Protein AF-A0A7X1FU63-F1 (afdb_monomer_lite)

Radius of gyration: 20.56 Å; chains: 1; bounding box: 35×72×42 Å

InterPro domains:
  IPR059063 Sliding clamp-binding bacterial toxin SocB [PF26318] (2-141)

Organism: NCBI:txid1778672

Structure (mmCIF, N/CA/C/O backbone):
data_AF-A0A7X1FU63-F1
#
_entry.id   AF-A0A7X1FU63-F1
#
loop_
_atom_site.group_PDB
_atom_site.id
_atom_site.type_symbol
_atom_site.label_atom_id
_atom_site.label_alt_id
_atom_site.label_comp_id
_atom_site.label_asym_id
_atom_site.label_entity_id
_atom_site.label_seq_id
_atom_site.pdbx_PDB_ins_code
_atom_site.Cartn_x
_atom_site.Cartn_y
_atom_site.Cartn_z
_atom_site.occupancy
_atom_site.B_iso_or_equiv
_atom_site.auth_seq_id
_atom_site.auth_comp_id
_atom_site.auth_asym_id
_atom_site.auth_atom_id
_atom_site.pdbx_PDB_model_num
ATOM 1 N N . MET A 1 1 ? -0.453 -0.618 19.496 1.00 55.72 1 MET A N 1
ATOM 2 C CA . MET A 1 1 ? -1.092 -1.428 18.431 1.00 55.72 1 MET A CA 1
ATOM 3 C C . MET A 1 1 ? -2.611 -1.299 18.539 1.00 55.72 1 MET A C 1
ATOM 5 O O . MET A 1 1 ? -3.119 -1.267 19.652 1.00 55.72 1 MET A O 1
ATOM 9 N N . ASN A 1 2 ? -3.337 -1.157 17.425 1.00 82.44 2 ASN A N 1
ATOM 10 C CA . ASN A 1 2 ? -4.796 -0.964 17.419 1.00 82.44 2 ASN A CA 1
ATOM 11 C C . ASN A 1 2 ? -5.508 -2.332 17.463 1.00 82.44 2 ASN A C 1
ATOM 13 O O . ASN A 1 2 ? -5.722 -2.949 16.424 1.00 82.44 2 ASN A O 1
ATOM 17 N N . LEU A 1 3 ? -5.826 -2.823 18.667 1.00 87.00 3 LEU A N 1
ATOM 18 C CA . LEU A 1 3 ? -6.355 -4.177 18.887 1.00 87.00 3 LEU A CA 1
ATOM 19 C C . LEU A 1 3 ? -7.640 -4.493 18.086 1.00 87.00 3 LEU A C 1
ATOM 21 O O . LEU A 1 3 ? -7.690 -5.568 17.492 1.00 87.00 3 LEU A O 1
ATOM 25 N N . PRO A 1 4 ? -8.641 -3.595 17.987 1.00 87.69 4 PRO A N 1
ATOM 26 C CA . PRO A 1 4 ? -9.805 -3.826 17.127 1.00 87.69 4 PRO A CA 1
ATOM 27 C C . PRO A 1 4 ? -9.457 -4.053 15.651 1.00 87.69 4 PRO A C 1
ATOM 29 O O . PRO A 1 4 ? -10.024 -4.935 15.020 1.00 87.69 4 PRO A O 1
ATOM 32 N N . VAL A 1 5 ? -8.504 -3.287 15.107 1.00 89.94 5 VAL A N 1
ATOM 33 C CA . VAL A 1 5 ? -8.032 -3.452 13.720 1.00 89.94 5 VAL A CA 1
ATOM 34 C C . VAL A 1 5 ? -7.359 -4.808 13.530 1.00 89.94 5 VAL A C 1
ATOM 36 O O . VAL A 1 5 ? -7.647 -5.495 12.558 1.00 89.94 5 VAL A O 1
ATOM 39 N N . ALA A 1 6 ? -6.504 -5.209 14.474 1.00 90.75 6 ALA A N 1
ATOM 40 C CA . ALA A 1 6 ? -5.818 -6.496 14.411 1.00 90.75 6 ALA A CA 1
ATOM 41 C C . ALA A 1 6 ? -6.796 -7.682 14.474 1.00 90.75 6 ALA A C 1
ATOM 43 O O . ALA A 1 6 ? -6.662 -8.612 13.687 1.00 90.75 6 ALA A O 1
ATOM 44 N N . ARG A 1 7 ? -7.803 -7.629 15.362 1.00 92.31 7 ARG A N 1
ATOM 45 C CA . ARG A 1 7 ? -8.845 -8.668 15.449 1.00 92.31 7 ARG A CA 1
ATOM 46 C C . ARG A 1 7 ? -9.643 -8.778 14.157 1.00 92.31 7 ARG A C 1
ATOM 48 O O . ARG A 1 7 ? -9.760 -9.866 13.623 1.00 92.31 7 ARG A O 1
ATOM 55 N N . GLN A 1 8 ? -10.101 -7.651 13.616 1.00 93.12 8 GLN A N 1
ATOM 56 C CA . GLN A 1 8 ? -10.845 -7.655 12.356 1.00 93.12 8 GLN A CA 1
ATOM 57 C C . GLN A 1 8 ? -10.020 -8.201 11.193 1.00 93.12 8 GLN A C 1
ATOM 59 O O . GLN A 1 8 ? -10.543 -8.952 10.380 1.00 93.12 8 GLN A O 1
ATOM 64 N N . LEU A 1 9 ? -8.729 -7.863 11.125 1.00 93.44 9 LEU A N 1
ATOM 65 C CA . LEU A 1 9 ? -7.838 -8.413 10.105 1.00 93.44 9 LEU A CA 1
ATOM 66 C C . LEU A 1 9 ? -7.672 -9.928 10.255 1.00 93.44 9 LEU A C 1
ATOM 68 O O . LEU A 1 9 ? -7.754 -10.640 9.260 1.00 93.44 9 LEU A O 1
ATOM 72 N N . TYR A 1 10 ? -7.499 -10.420 11.484 1.00 94.00 10 TYR A N 1
ATOM 73 C CA . TYR A 1 10 ? -7.444 -11.854 11.763 1.00 94.00 10 TYR A CA 1
ATOM 74 C C . TYR A 1 10 ? -8.739 -12.567 11.351 1.00 94.00 10 TYR A C 1
ATOM 76 O O . TYR A 1 10 ? -8.685 -13.541 10.602 1.00 94.00 10 TYR A O 1
ATOM 84 N N . ASP A 1 11 ? -9.892 -12.052 11.785 1.00 95.06 11 ASP A N 1
ATOM 85 C CA . ASP A 1 11 ? -11.207 -12.625 11.484 1.00 95.06 11 ASP A CA 1
ATOM 86 C C . ASP A 1 11 ? -11.458 -12.657 9.968 1.00 95.06 11 ASP A C 1
ATOM 88 O O . ASP A 1 11 ? -11.907 -13.669 9.428 1.00 95.06 11 ASP A O 1
ATOM 92 N N . TYR A 1 12 ? -11.097 -11.580 9.261 1.00 95.00 12 TYR A N 1
ATOM 93 C CA . TYR A 1 12 ? -11.191 -11.508 7.805 1.00 95.00 12 TYR A CA 1
ATOM 94 C C . TYR A 1 12 ? -10.315 -12.558 7.119 1.00 95.00 12 TYR A C 1
ATOM 96 O O . TYR A 1 12 ? -10.813 -13.272 6.245 1.00 95.00 12 TYR A O 1
ATOM 104 N N . CYS A 1 13 ? -9.048 -12.689 7.526 1.00 95.75 13 CYS A N 1
ATOM 105 C CA . CYS A 1 13 ? -8.151 -13.695 6.963 1.00 95.75 13 CYS A CA 1
ATOM 106 C C . CYS A 1 13 ? -8.674 -15.115 7.213 1.00 95.75 13 CYS A C 1
ATOM 108 O O . CYS A 1 13 ? -8.707 -15.923 6.286 1.00 95.75 13 CYS A O 1
ATOM 110 N N . ALA A 1 14 ? -9.157 -15.408 8.424 1.00 96.44 14 ALA A N 1
ATOM 111 C CA . ALA A 1 14 ? -9.733 -16.707 8.762 1.00 96.44 14 ALA A CA 1
ATOM 112 C C . ALA A 1 14 ? -10.981 -17.024 7.917 1.00 96.44 14 ALA A C 1
ATOM 114 O O . ALA A 1 14 ? -11.097 -18.117 7.362 1.00 96.44 14 ALA A O 1
ATOM 115 N N . GLN A 1 15 ? -11.890 -16.056 7.763 1.00 96.56 15 GLN A N 1
ATOM 116 C CA . GLN A 1 15 ? -13.123 -16.219 6.991 1.00 96.56 15 GLN A CA 1
ATOM 117 C C . GLN A 1 15 ? -12.861 -16.429 5.491 1.00 96.56 15 GLN A C 1
ATOM 119 O O . GLN A 1 15 ? -13.536 -17.241 4.858 1.00 96.56 15 GLN A O 1
ATOM 124 N N . HIS A 1 16 ? -11.882 -15.719 4.926 1.00 96.31 16 HIS A N 1
ATOM 125 C CA . HIS A 1 16 ? -11.570 -15.754 3.492 1.00 96.31 16 HIS A CA 1
ATOM 126 C C . HIS A 1 16 ? -10.434 -16.726 3.143 1.00 96.31 16 HIS A C 1
ATOM 128 O O . HIS A 1 16 ? -10.006 -16.773 1.992 1.00 96.31 16 HIS A O 1
ATOM 134 N N . LYS A 1 17 ? -9.977 -17.528 4.118 1.00 97.25 17 LYS A N 1
ATOM 135 C CA . LYS A 1 17 ? -8.882 -18.503 3.975 1.00 97.25 17 LYS A CA 1
ATOM 136 C C . LYS A 1 17 ? -7.596 -17.869 3.433 1.00 97.25 17 LYS A C 1
ATOM 138 O O . LYS A 1 17 ? -6.923 -18.446 2.584 1.00 97.25 17 LYS A O 1
ATOM 143 N N . VAL A 1 18 ? -7.284 -16.671 3.919 1.00 97.38 18 VAL A N 1
ATOM 144 C CA . VAL A 1 18 ? -6.077 -15.936 3.545 1.00 97.38 18 VAL A CA 1
ATOM 145 C C . VAL A 1 18 ? -4.922 -16.420 4.402 1.00 97.38 18 VAL A C 1
ATOM 147 O O . VAL A 1 18 ? -4.951 -16.277 5.626 1.00 97.38 18 VAL A O 1
ATOM 150 N N . ASN A 1 19 ? -3.887 -16.939 3.753 1.00 96.62 19 ASN A N 1
ATOM 151 C CA . ASN A 1 19 ? -2.618 -17.219 4.408 1.00 96.62 19 ASN A CA 1
ATOM 152 C C . ASN A 1 19 ? -1.697 -16.011 4.241 1.00 96.62 19 ASN A C 1
ATOM 154 O O . ASN A 1 19 ? -1.463 -15.558 3.123 1.00 96.62 19 ASN A O 1
ATOM 158 N N . ALA A 1 20 ? -1.178 -15.488 5.350 1.00 93.56 20 ALA A N 1
ATOM 159 C CA . ALA A 1 20 ? -0.180 -14.429 5.318 1.00 93.56 20 ALA A CA 1
ATOM 160 C C . ALA A 1 20 ? 1.221 -15.048 5.338 1.00 93.56 20 ALA A C 1
ATOM 162 O O . ALA A 1 20 ? 1.552 -15.795 6.260 1.00 93.56 20 ALA A O 1
ATOM 163 N N . LEU A 1 21 ? 2.032 -14.727 4.336 1.00 92.94 21 LEU A N 1
ATOM 164 C CA . LEU A 1 21 ? 3.457 -15.049 4.296 1.00 92.94 21 LEU A CA 1
ATOM 165 C C . LEU A 1 21 ? 4.255 -13.776 4.550 1.00 92.94 21 LEU A C 1
ATOM 167 O O . LEU A 1 21 ? 3.805 -12.692 4.190 1.00 92.94 21 LEU A O 1
ATOM 171 N N . GLU A 1 22 ? 5.422 -13.892 5.171 1.00 91.38 22 GLU A N 1
ATOM 172 C CA . GLU A 1 22 ? 6.326 -12.753 5.317 1.00 91.38 22 GLU A CA 1
ATOM 173 C C . GLU A 1 22 ? 6.850 -12.321 3.942 1.00 91.38 22 GLU A C 1
ATOM 175 O O . GLU A 1 22 ? 7.195 -13.157 3.108 1.00 91.38 22 GLU A O 1
ATOM 180 N N . LEU A 1 23 ? 6.881 -11.008 3.707 1.00 88.00 23 LEU A N 1
ATOM 181 C CA . LEU A 1 23 ? 7.493 -10.419 2.522 1.00 88.00 23 LEU A CA 1
ATOM 182 C C . LEU A 1 23 ? 8.726 -9.638 2.953 1.00 88.00 23 LEU A C 1
ATOM 184 O O . LEU A 1 23 ? 8.606 -8.557 3.540 1.00 88.00 23 LEU A O 1
ATOM 188 N N . GLU A 1 24 ? 9.902 -10.148 2.599 1.00 80.88 24 GLU A N 1
ATOM 189 C CA . GLU A 1 24 ? 11.126 -9.360 2.665 1.00 80.88 24 GLU A CA 1
ATOM 190 C C . GLU A 1 24 ? 11.055 -8.253 1.608 1.00 80.88 24 GLU A C 1
ATOM 192 O O . GLU A 1 24 ? 11.100 -8.499 0.403 1.00 80.88 24 GLU A O 1
ATOM 197 N N . GLY A 1 25 ? 10.889 -7.012 2.061 1.00 74.25 25 GLY A N 1
ATOM 198 C CA . GLY A 1 25 ? 10.768 -5.852 1.188 1.00 74.25 25 GLY A CA 1
ATOM 199 C C . GLY A 1 25 ? 11.543 -4.666 1.738 1.00 74.25 25 GLY A C 1
ATOM 200 O O . GLY A 1 25 ? 11.445 -4.339 2.920 1.00 74.25 25 GLY A O 1
ATOM 201 N N . TRP A 1 26 ? 12.285 -3.993 0.863 1.00 78.81 26 TRP A N 1
ATOM 202 C CA . TRP A 1 26 ? 13.028 -2.784 1.203 1.00 78.81 26 TRP A CA 1
ATOM 203 C C . TRP A 1 26 ? 12.247 -1.539 0.773 1.00 78.81 26 TRP A C 1
ATOM 205 O O . TRP A 1 26 ? 11.666 -1.537 -0.312 1.00 78.81 26 TRP A O 1
ATOM 215 N N . PRO A 1 27 ? 12.235 -0.461 1.577 1.00 85.62 27 PRO A N 1
ATOM 216 C CA . PRO A 1 27 ? 11.630 0.804 1.177 1.00 85.62 27 PRO A CA 1
ATOM 217 C C . PRO A 1 27 ? 12.169 1.298 -0.172 1.00 85.62 27 PRO A C 1
ATOM 219 O O . PRO A 1 27 ? 13.386 1.320 -0.385 1.00 85.62 27 PRO A O 1
ATOM 222 N N . ILE A 1 28 ? 11.278 1.762 -1.051 1.00 88.44 28 ILE A N 1
ATOM 223 C CA . ILE A 1 28 ? 11.687 2.387 -2.310 1.00 88.44 28 ILE A CA 1
ATOM 224 C C . ILE A 1 28 ? 12.334 3.741 -2.009 1.00 88.44 28 ILE A C 1
ATOM 226 O O . ILE A 1 28 ? 11.876 4.499 -1.147 1.00 88.44 28 ILE A O 1
ATOM 230 N N . SER A 1 29 ? 13.445 4.020 -2.682 1.00 87.75 29 SER A N 1
ATOM 231 C CA . SER A 1 29 ? 14.194 5.269 -2.530 1.00 87.75 29 SER A CA 1
ATOM 232 C C . SER A 1 29 ? 13.925 6.168 -3.728 1.00 87.75 29 SER A C 1
ATOM 234 O O . SER A 1 29 ? 13.788 5.656 -4.829 1.00 87.75 29 SER A O 1
ATOM 236 N N . PHE A 1 30 ? 13.884 7.479 -3.503 1.00 87.69 30 PHE A N 1
ATOM 237 C CA . PHE A 1 30 ? 13.788 8.513 -4.537 1.00 87.69 30 PHE A CA 1
ATOM 238 C C . PHE A 1 30 ? 15.009 9.431 -4.448 1.00 87.69 30 PHE A C 1
ATOM 240 O O . PHE A 1 30 ? 15.687 9.441 -3.416 1.00 87.69 30 PHE A O 1
ATOM 247 N N . SER A 1 31 ? 15.297 10.215 -5.493 1.00 85.06 31 SER A N 1
ATOM 248 C CA . SER A 1 31 ? 16.438 11.148 -5.468 1.00 85.06 31 SER A CA 1
ATOM 249 C C . SER A 1 31 ? 16.297 12.237 -4.399 1.00 85.06 31 SER A C 1
ATOM 251 O O . SER A 1 31 ? 17.298 12.770 -3.919 1.00 85.06 31 SER A O 1
ATOM 253 N N . VAL A 1 32 ? 15.062 12.546 -3.991 1.00 78.25 32 VAL A N 1
ATOM 254 C CA . VAL A 1 32 ? 14.747 13.548 -2.972 1.00 78.25 32 VAL A CA 1
ATOM 255 C C . VAL A 1 32 ? 13.671 13.039 -2.019 1.00 78.25 32 VAL A C 1
ATOM 257 O O . VAL A 1 32 ? 12.676 12.447 -2.434 1.00 78.25 32 VAL A O 1
ATOM 260 N N . GLY A 1 33 ? 13.831 13.352 -0.733 1.00 75.50 33 GLY A N 1
ATOM 261 C CA . GLY A 1 33 ? 12.854 13.025 0.304 1.00 75.50 33 GLY A CA 1
ATOM 262 C C . GLY A 1 33 ? 13.107 11.686 1.011 1.00 75.50 33 GLY A C 1
ATOM 263 O O . GLY A 1 33 ? 14.182 11.098 0.888 1.00 75.50 33 GLY A O 1
ATOM 264 N N . PRO A 1 34 ? 12.145 11.231 1.833 1.00 78.62 34 PRO A N 1
ATOM 265 C CA . PRO A 1 34 ? 12.286 10.003 2.603 1.00 78.62 34 PRO A CA 1
ATOM 266 C C . PRO A 1 34 ? 12.146 8.764 1.714 1.00 78.62 34 PRO A C 1
ATOM 268 O O . PRO A 1 34 ? 11.414 8.771 0.724 1.00 78.62 34 PRO A O 1
ATOM 271 N N . LYS A 1 35 ? 12.772 7.660 2.134 1.00 86.81 35 LYS A N 1
ATOM 272 C CA . LYS A 1 35 ? 12.427 6.339 1.601 1.00 86.81 35 LYS A CA 1
ATOM 273 C C . LYS A 1 35 ? 10.979 6.016 1.960 1.00 86.81 35 LYS A C 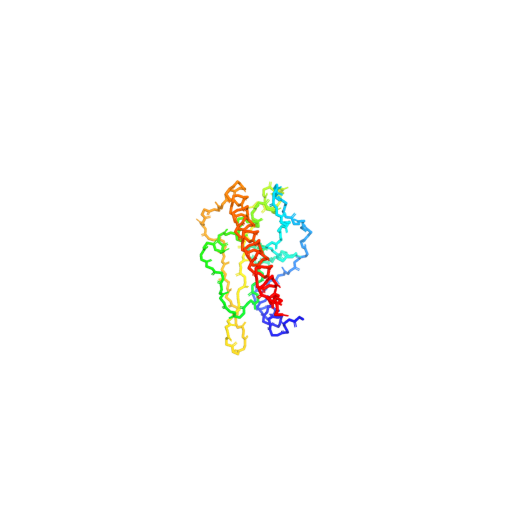1
ATOM 275 O O . LYS A 1 35 ? 10.556 6.266 3.091 1.00 86.81 35 LYS A O 1
ATOM 280 N N . LEU A 1 36 ? 10.232 5.459 1.015 1.00 86.94 36 LEU A N 1
ATOM 281 C CA . LEU A 1 36 ? 8.821 5.151 1.205 1.00 86.94 36 LEU A CA 1
ATOM 282 C C . LEU A 1 36 ? 8.596 3.648 1.308 1.00 86.94 36 LEU A C 1
ATOM 284 O O . LEU A 1 36 ? 9.076 2.864 0.495 1.00 86.94 36 LEU A O 1
ATOM 288 N N . GLN A 1 37 ? 7.800 3.267 2.298 1.00 86.81 37 GLN A N 1
ATOM 289 C CA . GLN A 1 37 ? 7.222 1.939 2.400 1.00 86.81 37 GLN A CA 1
ATOM 290 C C . GLN A 1 37 ? 5.709 2.097 2.494 1.00 86.81 37 GLN A C 1
ATOM 292 O O . GLN A 1 37 ? 5.179 2.607 3.480 1.00 86.81 37 GLN A O 1
ATOM 297 N N . ALA A 1 38 ? 5.024 1.701 1.425 1.00 84.12 38 ALA A N 1
ATOM 298 C CA . ALA A 1 38 ? 3.576 1.812 1.284 1.00 84.12 38 ALA A CA 1
ATOM 299 C C . ALA A 1 38 ? 2.919 0.428 1.156 1.00 84.12 38 ALA A C 1
ATOM 301 O O . ALA A 1 38 ? 1.956 0.249 0.420 1.00 84.12 38 ALA A O 1
ATOM 302 N N . TRP A 1 39 ? 3.453 -0.555 1.877 1.00 85.00 39 TRP A N 1
ATOM 303 C CA . TRP A 1 39 ? 2.915 -1.906 2.001 1.00 85.00 39 TRP A CA 1
ATOM 304 C C . TRP A 1 39 ? 3.212 -2.458 3.393 1.00 85.00 39 TRP A C 1
ATOM 306 O O . TRP A 1 39 ? 4.141 -2.014 4.074 1.00 85.00 39 TRP A O 1
ATOM 316 N N . SER A 1 40 ? 2.42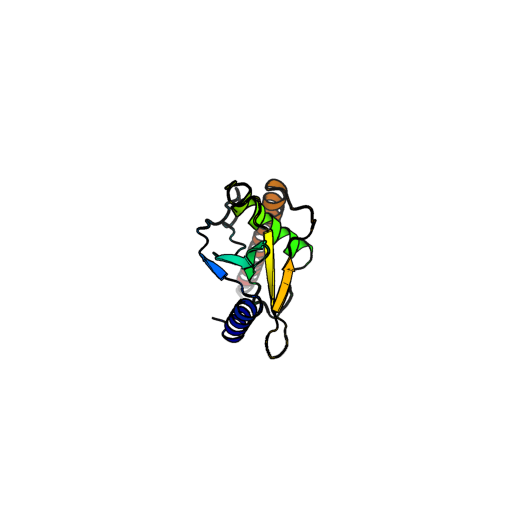2 -3.436 3.817 1.00 84.31 40 SER A N 1
ATOM 317 C CA . SER A 1 40 ? 2.785 -4.302 4.934 1.00 84.31 40 SER A CA 1
ATOM 318 C C . SER A 1 40 ? 3.800 -5.344 4.448 1.00 84.31 40 SER A C 1
ATOM 320 O O . SER A 1 40 ? 3.662 -5.799 3.316 1.00 84.31 40 SER A O 1
ATOM 322 N N . PRO A 1 41 ? 4.805 -5.733 5.257 1.00 86.44 41 PRO A N 1
ATOM 323 C CA . PRO A 1 41 ? 5.804 -6.747 4.896 1.00 86.44 41 PRO A CA 1
ATOM 324 C C . PRO A 1 41 ? 5.191 -8.159 4.923 1.00 86.44 41 PRO A C 1
ATOM 326 O O . PRO A 1 41 ? 5.606 -9.032 5.678 1.00 86.44 41 PRO A O 1
ATOM 329 N N . ALA A 1 42 ? 4.134 -8.360 4.142 1.00 91.50 42 ALA A N 1
ATOM 330 C CA . ALA A 1 42 ? 3.422 -9.613 4.018 1.00 91.50 42 ALA A CA 1
ATOM 331 C C . ALA A 1 42 ? 2.897 -9.800 2.589 1.00 91.50 42 ALA A C 1
ATOM 333 O O . ALA A 1 42 ? 2.585 -8.825 1.908 1.00 91.50 42 ALA A O 1
ATOM 334 N N . LEU A 1 43 ? 2.753 -11.054 2.173 1.00 93.75 43 LEU A N 1
ATOM 335 C CA . LEU A 1 43 ? 1.939 -11.479 1.038 1.00 93.75 43 LEU A CA 1
ATOM 336 C C . LEU A 1 43 ? 0.662 -12.115 1.573 1.00 93.75 43 LEU A C 1
ATOM 338 O O . LEU A 1 43 ? 0.710 -12.943 2.481 1.00 93.75 43 LEU A O 1
ATOM 342 N N . PHE A 1 44 ? -0.480 -11.740 1.012 1.00 96.31 44 PHE A N 1
ATOM 343 C CA . PHE A 1 44 ? -1.767 -12.359 1.299 1.00 96.31 44 PHE A CA 1
ATOM 344 C C . PHE A 1 44 ? -2.095 -13.346 0.184 1.00 96.31 44 PHE A C 1
ATOM 346 O O . PHE A 1 44 ? -2.365 -12.964 -0.951 1.00 96.31 44 PHE A O 1
ATOM 353 N N . VAL A 1 45 ? -2.051 -14.632 0.518 1.00 97.00 45 VAL A N 1
ATOM 354 C CA . VAL A 1 45 ? -2.357 -15.734 -0.393 1.00 97.00 45 VAL A CA 1
ATOM 355 C C . VAL A 1 45 ? -3.814 -16.127 -0.188 1.00 97.00 45 VAL A C 1
ATOM 357 O O . VAL A 1 45 ? -4.165 -16.771 0.804 1.00 97.00 45 VAL A O 1
ATOM 360 N N . TYR A 1 46 ? -4.661 -15.700 -1.119 1.00 96.62 46 TYR A N 1
ATOM 361 C CA . TYR A 1 46 ? -6.047 -16.137 -1.239 1.00 96.62 46 TYR A CA 1
ATOM 362 C C . TYR A 1 46 ? -6.111 -17.452 -2.035 1.00 96.62 46 TYR A C 1
ATOM 364 O O . TYR A 1 46 ? -5.147 -17.808 -2.714 1.00 96.62 46 TYR A O 1
ATOM 372 N N . PRO A 1 47 ? -7.249 -18.171 -2.019 1.00 96.31 47 PRO A N 1
ATOM 373 C CA . PRO A 1 47 ? -7.427 -19.362 -2.852 1.00 96.31 47 PRO A CA 1
ATOM 374 C C . PRO A 1 47 ? -7.265 -19.126 -4.364 1.00 96.31 47 PRO A C 1
ATOM 376 O O . PRO A 1 47 ? -6.978 -20.070 -5.092 1.00 96.31 47 PRO A O 1
ATOM 379 N N . ASP A 1 48 ? -7.488 -17.898 -4.833 1.00 94.44 48 ASP A N 1
ATOM 380 C CA . ASP A 1 48 ? -7.574 -17.523 -6.249 1.00 94.44 48 ASP A CA 1
ATOM 381 C C . ASP A 1 48 ? -6.525 -16.493 -6.698 1.00 94.44 48 ASP A C 1
ATOM 383 O O . ASP A 1 48 ? -6.403 -16.245 -7.894 1.00 94.44 48 ASP A O 1
ATOM 387 N N . ARG A 1 49 ? -5.794 -15.864 -5.769 1.00 94.88 49 ARG A N 1
ATOM 388 C CA . ARG A 1 49 ? -4.840 -14.787 -6.076 1.00 94.88 49 ARG A CA 1
ATOM 389 C C . ARG A 1 49 ? -3.846 -14.545 -4.947 1.00 94.88 49 ARG A C 1
ATOM 391 O O . ARG A 1 49 ? -4.090 -14.906 -3.797 1.00 94.88 49 ARG A O 1
ATOM 398 N N . ILE A 1 50 ? -2.767 -13.838 -5.261 1.00 95.31 50 ILE A N 1
ATOM 399 C CA . ILE A 1 50 ? -1.791 -13.355 -4.281 1.00 95.31 50 ILE A CA 1
ATOM 400 C C . ILE A 1 50 ? -1.810 -11.828 -4.302 1.00 95.31 50 ILE A C 1
ATOM 402 O O . ILE A 1 50 ? -1.802 -11.219 -5.375 1.00 95.31 50 ILE A O 1
ATOM 406 N N . THR A 1 51 ? -1.854 -11.200 -3.126 1.00 95.50 51 THR A N 1
ATOM 407 C CA . THR A 1 51 ? -1.841 -9.740 -3.005 1.00 95.50 51 THR A CA 1
ATOM 408 C C . THR A 1 51 ? -0.773 -9.227 -2.043 1.00 95.50 51 THR A C 1
ATOM 410 O O . THR A 1 51 ? -0.350 -9.921 -1.118 1.00 95.50 51 THR A O 1
ATOM 413 N N . ILE A 1 52 ? -0.347 -7.978 -2.242 1.00 94.12 52 ILE A N 1
ATOM 414 C CA . ILE A 1 52 ? 0.459 -7.212 -1.286 1.00 94.12 52 ILE A CA 1
ATOM 415 C C . ILE A 1 52 ? -0.470 -6.214 -0.586 1.00 94.12 52 ILE A C 1
ATOM 417 O O . ILE A 1 52 ? -0.878 -5.212 -1.192 1.00 94.12 52 ILE A O 1
ATOM 421 N N . PRO A 1 53 ? -0.813 -6.441 0.691 1.00 95.25 53 PRO A N 1
ATOM 422 C CA . PRO A 1 53 ? -1.712 -5.567 1.416 1.00 95.25 53 PRO A CA 1
ATOM 423 C C . PRO A 1 53 ? -1.018 -4.269 1.845 1.00 95.25 53 PRO A C 1
ATOM 425 O O . PRO A 1 53 ? 0.099 -4.248 2.366 1.00 95.25 53 PRO A O 1
ATOM 428 N N . PHE A 1 54 ? -1.740 -3.163 1.725 1.00 94.88 54 PHE A N 1
ATOM 429 C CA . PHE A 1 54 ? -1.510 -1.935 2.467 1.00 94.88 54 PHE A CA 1
ATOM 430 C C . PHE A 1 54 ? -2.629 -1.765 3.495 1.00 94.88 54 PHE A C 1
ATOM 432 O O . PHE A 1 54 ? -3.782 -1.482 3.158 1.00 94.88 54 PHE A O 1
ATOM 439 N N . VAL A 1 55 ? -2.288 -1.935 4.770 1.00 93.06 55 VAL A N 1
ATOM 440 C CA . VAL A 1 55 ? -3.231 -1.756 5.877 1.00 93.06 55 VAL A CA 1
ATOM 441 C C . VAL A 1 55 ? -3.364 -0.264 6.186 1.00 93.06 55 VAL A C 1
ATOM 443 O O . VAL A 1 55 ? -2.428 0.365 6.676 1.00 93.06 55 VAL A O 1
ATOM 446 N N . ASP A 1 56 ? -4.547 0.303 5.945 1.00 92.31 56 ASP A N 1
ATOM 447 C CA . ASP A 1 56 ? -4.895 1.686 6.275 1.00 92.31 56 ASP A CA 1
ATOM 448 C C . ASP A 1 56 ? -5.760 1.737 7.549 1.00 92.31 56 ASP A C 1
ATOM 450 O O . ASP A 1 56 ? -6.996 1.737 7.478 1.00 92.31 56 ASP A O 1
ATOM 454 N N . PRO A 1 57 ? -5.153 1.819 8.750 1.00 89.69 57 PRO A N 1
ATOM 455 C CA . PRO A 1 57 ? -5.893 1.793 10.005 1.00 89.69 57 PRO A CA 1
ATOM 456 C C . PRO A 1 57 ? -6.582 3.126 10.316 1.00 89.69 57 PRO A C 1
ATOM 458 O O . PRO A 1 57 ? -7.170 3.266 11.394 1.00 89.69 57 PRO A O 1
ATOM 461 N N . ARG A 1 58 ? -6.510 4.145 9.451 1.00 88.06 58 ARG A N 1
ATOM 462 C CA . ARG A 1 58 ? -7.021 5.476 9.789 1.00 88.06 58 ARG A CA 1
ATOM 463 C C . ARG A 1 58 ? -8.529 5.437 10.019 1.00 88.06 58 ARG A C 1
ATOM 465 O O . ARG A 1 58 ? -9.302 4.911 9.225 1.00 88.06 58 ARG A O 1
ATOM 472 N N . LYS A 1 59 ? -8.962 6.044 11.129 1.00 82.50 59 LYS A N 1
ATOM 473 C CA . LYS A 1 59 ? -10.380 6.348 11.365 1.00 82.50 59 LYS A CA 1
ATOM 474 C C . LYS A 1 59 ? -10.819 7.577 10.575 1.00 82.50 59 LYS A C 1
ATOM 476 O O . LYS A 1 59 ? -11.983 7.679 10.254 1.00 82.50 59 LYS A O 1
ATOM 481 N N . GLY A 1 60 ? -9.918 8.524 10.305 1.00 79.38 60 GLY A N 1
ATOM 482 C CA . GLY A 1 60 ? -10.240 9.858 9.788 1.00 79.38 60 GLY A CA 1
ATOM 483 C C . GLY A 1 60 ? -10.524 9.925 8.283 1.00 79.38 60 GLY A C 1
ATOM 484 O O . GLY A 1 60 ? -11.363 9.200 7.749 1.00 79.38 60 GLY A O 1
ATOM 485 N N . LYS A 1 61 ? -9.863 10.866 7.599 1.00 83.31 61 LYS A N 1
ATOM 486 C CA . LYS A 1 61 ? -9.925 10.975 6.137 1.00 83.31 61 LYS A CA 1
ATOM 487 C C . LYS A 1 61 ? -9.238 9.751 5.523 1.00 83.31 61 LYS A C 1
ATOM 489 O O . LYS A 1 61 ? -8.080 9.479 5.832 1.00 83.31 61 LYS A O 1
ATOM 494 N N . ARG A 1 62 ? -9.982 9.012 4.701 1.00 86.25 62 ARG A N 1
ATOM 495 C CA . ARG A 1 62 ? -9.481 7.862 3.937 1.00 86.25 62 ARG A CA 1
ATOM 496 C C . ARG A 1 62 ? -8.620 8.337 2.770 1.00 86.25 62 ARG A C 1
ATOM 498 O O . ARG A 1 62 ? -8.654 9.519 2.423 1.00 86.25 62 ARG A O 1
ATOM 505 N N . LEU A 1 63 ? -7.883 7.413 2.155 1.00 91.06 63 LEU A N 1
ATOM 506 C CA . LEU A 1 63 ? -7.241 7.692 0.872 1.00 91.06 63 LEU A CA 1
ATOM 507 C C . LEU A 1 63 ? -8.284 8.157 -0.148 1.00 91.06 63 LEU A C 1
ATOM 509 O O . LEU A 1 63 ? -9.351 7.556 -0.286 1.00 91.06 63 LEU A O 1
ATOM 513 N N . THR A 1 64 ? -7.955 9.233 -0.855 1.00 9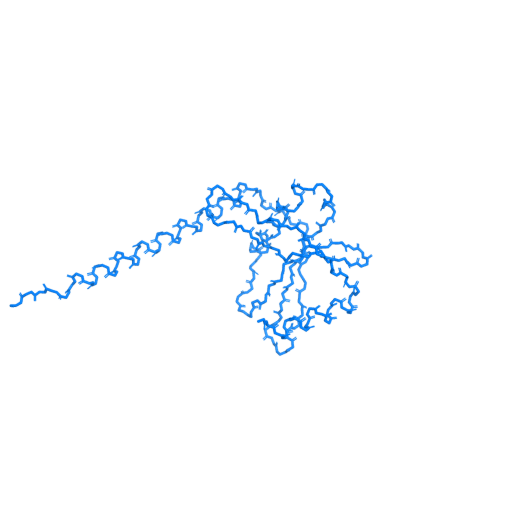2.88 64 THR A N 1
ATOM 514 C CA . THR A 1 64 ? -8.659 9.632 -2.074 1.00 92.88 64 THR A CA 1
ATOM 515 C C . THR A 1 64 ? -8.335 8.644 -3.194 1.00 92.88 64 THR A C 1
ATOM 517 O O . THR A 1 64 ? -7.450 7.801 -3.049 1.00 92.88 64 THR A O 1
ATOM 520 N N . ARG A 1 65 ? -9.006 8.769 -4.342 1.00 93.31 65 ARG A N 1
ATOM 521 C CA . ARG A 1 65 ? -8.676 7.975 -5.534 1.00 93.31 65 ARG A CA 1
ATOM 522 C C . ARG A 1 65 ? -7.210 8.136 -5.955 1.00 93.31 65 ARG A C 1
ATOM 524 O O . ARG A 1 65 ? -6.545 7.137 -6.201 1.00 93.31 65 ARG A O 1
ATOM 531 N N . GLU A 1 66 ? -6.691 9.363 -5.948 1.00 95.06 66 GLU A N 1
ATOM 532 C CA . GLU A 1 66 ? -5.271 9.619 -6.231 1.00 95.06 66 GLU A CA 1
ATOM 533 C C . GLU A 1 66 ? -4.351 9.060 -5.142 1.00 95.06 66 GLU A C 1
ATOM 535 O O . GLU A 1 66 ? -3.289 8.533 -5.446 1.00 95.06 66 GLU A O 1
ATOM 540 N N . GLY A 1 67 ? -4.773 9.100 -3.874 1.00 94.56 67 GLY A N 1
ATOM 541 C CA . GLY A 1 67 ? -4.033 8.462 -2.786 1.00 94.56 67 GLY A CA 1
ATOM 542 C C . GLY A 1 67 ? -3.947 6.944 -2.953 1.00 94.56 67 GLY A C 1
ATOM 543 O O . GLY A 1 67 ? -2.878 6.377 -2.781 1.00 94.56 67 GLY A O 1
ATOM 544 N N . ILE A 1 68 ? -5.048 6.293 -3.333 1.00 95.50 68 ILE A N 1
ATOM 545 C CA . ILE A 1 68 ? -5.092 4.859 -3.663 1.00 95.50 68 ILE A CA 1
ATOM 546 C C . ILE A 1 68 ? -4.138 4.554 -4.822 1.00 95.50 68 ILE A C 1
ATOM 548 O O . ILE A 1 68 ? -3.282 3.682 -4.699 1.00 95.50 68 ILE A O 1
ATOM 552 N N . ARG A 1 69 ? -4.231 5.332 -5.908 1.00 96.75 69 ARG A N 1
ATOM 553 C CA . ARG A 1 69 ? -3.353 5.210 -7.077 1.00 96.75 69 ARG A CA 1
ATOM 554 C C . ARG A 1 69 ? -1.880 5.341 -6.697 1.00 96.75 69 ARG A C 1
ATOM 556 O O . ARG A 1 69 ? -1.062 4.549 -7.153 1.00 96.75 69 ARG A O 1
ATOM 563 N N . PHE A 1 70 ? -1.549 6.312 -5.850 1.00 96.00 70 PHE A N 1
ATOM 564 C CA . PHE A 1 70 ? -0.192 6.528 -5.359 1.00 96.00 70 PHE A CA 1
ATOM 565 C C . PHE A 1 70 ? 0.333 5.310 -4.588 1.00 96.00 70 PHE A C 1
ATOM 567 O O . PHE A 1 70 ? 1.431 4.849 -4.882 1.00 96.00 70 PHE A O 1
ATOM 574 N N . ILE A 1 71 ? -0.456 4.744 -3.664 1.00 95.69 71 ILE A N 1
ATOM 575 C CA . ILE A 1 71 ? -0.065 3.537 -2.914 1.00 95.69 71 ILE A CA 1
ATOM 576 C C . ILE A 1 71 ? 0.212 2.366 -3.861 1.00 95.69 71 ILE A C 1
ATOM 578 O O . ILE A 1 71 ? 1.299 1.797 -3.799 1.00 95.69 71 ILE A O 1
ATOM 582 N N . PHE A 1 72 ? -0.711 2.050 -4.774 1.00 96.12 72 PHE A N 1
ATOM 583 C CA . PHE A 1 72 ? -0.507 0.945 -5.718 1.00 96.12 72 PHE A CA 1
ATOM 584 C C . PHE A 1 72 ? 0.697 1.163 -6.631 1.00 96.12 72 PHE A C 1
ATOM 586 O O . PHE A 1 72 ? 1.437 0.226 -6.909 1.00 96.12 72 PHE A O 1
ATOM 593 N N . SER A 1 73 ? 0.947 2.406 -7.044 1.00 95.19 73 SER A N 1
ATOM 594 C CA . SER A 1 73 ? 2.122 2.735 -7.855 1.00 95.19 73 SER A CA 1
ATOM 595 C C . SER A 1 73 ? 3.416 2.492 -7.074 1.00 95.19 73 SER A C 1
ATOM 597 O O . SER A 1 73 ? 4.345 1.890 -7.602 1.00 95.19 73 SER A O 1
ATOM 599 N N . ILE A 1 74 ? 3.469 2.883 -5.795 1.00 93.81 74 ILE A N 1
ATOM 600 C CA . ILE A 1 74 ? 4.617 2.582 -4.930 1.00 93.81 74 ILE A CA 1
ATOM 601 C C . ILE A 1 74 ? 4.807 1.069 -4.776 1.00 93.81 74 ILE A C 1
ATOM 603 O O . ILE A 1 74 ? 5.932 0.598 -4.904 1.00 93.81 74 ILE A O 1
ATOM 607 N N . GLN A 1 75 ? 3.737 0.307 -4.534 1.00 92.94 75 GLN A N 1
ATOM 608 C CA . GLN A 1 75 ? 3.809 -1.154 -4.413 1.00 92.94 75 GLN A CA 1
ATOM 609 C C . GLN A 1 75 ? 4.313 -1.812 -5.706 1.00 92.94 75 GLN A C 1
ATOM 611 O O . GLN A 1 75 ? 5.202 -2.658 -5.652 1.00 92.94 75 GLN A O 1
ATOM 616 N N . PHE A 1 76 ? 3.796 -1.388 -6.862 1.00 92.81 76 PHE A N 1
ATOM 617 C CA . PHE A 1 76 ? 4.241 -1.851 -8.177 1.00 92.81 76 PHE A CA 1
ATOM 618 C C . PHE A 1 76 ? 5.738 -1.627 -8.386 1.00 92.81 76 PHE A C 1
ATOM 620 O O . PHE A 1 76 ? 6.465 -2.580 -8.654 1.00 92.81 76 PHE A O 1
ATOM 627 N N . HIS A 1 77 ? 6.214 -0.392 -8.209 1.00 91.69 77 HIS A N 1
ATOM 628 C CA . HIS A 1 77 ? 7.627 -0.075 -8.433 1.00 91.69 77 HIS A CA 1
ATOM 629 C C . HIS A 1 77 ? 8.544 -0.721 -7.398 1.00 91.69 77 HIS A C 1
ATOM 631 O O . HIS A 1 77 ? 9.634 -1.158 -7.742 1.00 91.69 77 HIS A O 1
ATOM 637 N N . ALA A 1 78 ? 8.122 -0.804 -6.136 1.00 88.94 78 ALA A N 1
ATOM 638 C CA . ALA A 1 78 ? 8.950 -1.382 -5.085 1.00 88.94 78 ALA A CA 1
ATOM 639 C C . ALA A 1 78 ? 9.089 -2.903 -5.220 1.00 88.94 78 ALA A C 1
ATOM 641 O O . ALA A 1 78 ? 10.180 -3.424 -4.997 1.00 88.94 78 ALA A O 1
ATOM 642 N N . VAL A 1 79 ? 8.001 -3.594 -5.578 1.00 87.56 79 VAL A N 1
ATOM 643 C CA . VAL A 1 79 ? 7.923 -5.058 -5.486 1.00 87.56 79 VAL A CA 1
ATOM 644 C C . VAL A 1 79 ? 7.952 -5.736 -6.853 1.00 87.56 79 VAL A C 1
ATOM 646 O O . VAL A 1 79 ? 8.707 -6.685 -7.017 1.00 87.56 79 VAL A O 1
ATOM 649 N N . ARG A 1 80 ? 7.194 -5.249 -7.844 1.00 89.50 80 ARG A N 1
ATOM 650 C CA . ARG A 1 80 ? 7.070 -5.916 -9.155 1.00 89.50 80 ARG A CA 1
ATOM 651 C C . ARG A 1 80 ? 8.166 -5.529 -10.132 1.00 89.50 80 ARG A C 1
ATOM 653 O O . ARG A 1 80 ? 8.808 -6.393 -10.712 1.00 89.50 80 ARG A O 1
ATOM 660 N N . VAL A 1 81 ? 8.436 -4.232 -10.279 1.00 88.88 81 VAL A N 1
ATOM 661 C CA . VAL A 1 81 ? 9.450 -3.754 -11.240 1.00 88.88 81 VAL A CA 1
ATOM 662 C C . VAL A 1 81 ? 10.844 -4.294 -10.909 1.00 88.88 81 VAL A C 1
ATOM 664 O O . VAL A 1 81 ? 11.620 -4.596 -11.811 1.00 88.88 81 VAL A O 1
ATOM 667 N N . ASN A 1 82 ? 11.153 -4.446 -9.620 1.00 80.19 82 ASN A N 1
ATOM 668 C CA . ASN A 1 82 ? 12.469 -4.895 -9.164 1.00 80.19 82 ASN A CA 1
ATOM 669 C C . ASN A 1 82 ? 12.585 -6.417 -9.003 1.00 80.19 82 ASN A C 1
ATOM 671 O O . ASN A 1 82 ? 13.684 -6.900 -8.732 1.00 80.19 82 ASN A O 1
ATOM 675 N N . ASN A 1 83 ? 11.485 -7.167 -9.122 1.00 85.38 83 ASN A N 1
ATOM 676 C CA . ASN A 1 83 ? 11.498 -8.614 -8.956 1.00 85.38 83 ASN A CA 1
ATOM 677 C C . ASN A 1 83 ? 10.433 -9.295 -9.846 1.00 85.38 83 ASN A C 1
ATOM 679 O O . ASN A 1 83 ? 9.246 -9.260 -9.510 1.00 85.38 83 ASN A O 1
ATOM 683 N N . PRO A 1 84 ? 10.857 -9.959 -10.941 1.00 85.94 84 PRO A N 1
ATOM 684 C CA . PRO A 1 84 ? 9.968 -10.691 -11.845 1.00 85.94 84 PRO A CA 1
ATOM 685 C C . PRO A 1 84 ? 9.122 -11.779 -11.175 1.00 85.94 84 PRO A C 1
ATOM 687 O O . PRO A 1 84 ? 8.033 -12.070 -11.661 1.00 85.94 84 PRO A O 1
ATOM 690 N N . ASP A 1 85 ? 9.567 -12.346 -10.047 1.00 88.88 85 ASP A N 1
ATOM 691 C CA . ASP A 1 85 ? 8.815 -13.381 -9.322 1.00 88.88 85 ASP A CA 1
ATOM 692 C C . ASP A 1 85 ? 7.477 -12.856 -8.768 1.00 88.88 85 ASP A C 1
ATOM 694 O O . ASP A 1 85 ? 6.598 -13.637 -8.405 1.00 88.88 85 ASP A O 1
ATOM 698 N N . TYR A 1 86 ? 7.307 -11.531 -8.706 1.00 89.69 86 TYR A N 1
ATOM 699 C CA . TYR A 1 86 ? 6.091 -10.884 -8.226 1.00 89.69 86 TYR A CA 1
ATOM 700 C C . TYR A 1 86 ? 5.197 -10.317 -9.334 1.00 89.69 86 TYR A C 1
ATOM 702 O O . TYR A 1 86 ? 4.229 -9.634 -9.006 1.00 89.69 86 TYR A O 1
ATOM 710 N N . ASP A 1 87 ? 5.457 -10.583 -10.617 1.00 88.88 87 ASP A N 1
ATOM 711 C CA . ASP A 1 87 ? 4.702 -9.968 -11.727 1.00 88.88 87 ASP A CA 1
ATOM 712 C C . ASP A 1 87 ? 3.180 -10.228 -11.644 1.00 88.88 87 ASP A C 1
ATOM 714 O O . ASP A 1 87 ? 2.366 -9.338 -11.899 1.00 88.88 87 ASP A O 1
ATOM 718 N N . GLU A 1 88 ? 2.789 -11.411 -11.159 1.00 89.81 88 GLU A N 1
ATOM 719 C CA . GLU A 1 88 ? 1.385 -11.811 -10.964 1.00 89.81 88 GLU A CA 1
ATOM 720 C C . GLU A 1 88 ? 0.778 -11.355 -9.621 1.00 89.81 88 GLU A C 1
ATOM 722 O O . GLU A 1 88 ? -0.394 -11.609 -9.339 1.00 89.81 88 GLU A O 1
ATOM 727 N N . VAL A 1 89 ? 1.548 -10.686 -8.758 1.00 91.94 89 VAL A N 1
ATOM 728 C CA . VAL A 1 89 ? 1.068 -10.246 -7.443 1.00 91.94 89 VAL A CA 1
ATOM 729 C C . VAL A 1 89 ? 0.371 -8.893 -7.545 1.00 91.94 89 VAL A C 1
ATOM 731 O O . VAL A 1 89 ? 0.938 -7.898 -7.996 1.00 91.94 89 VAL A O 1
ATOM 734 N N . HIS A 1 90 ? -0.861 -8.820 -7.048 1.00 92.12 90 HIS A N 1
ATOM 735 C CA . HIS A 1 90 ? -1.667 -7.602 -7.123 1.00 92.12 90 HIS A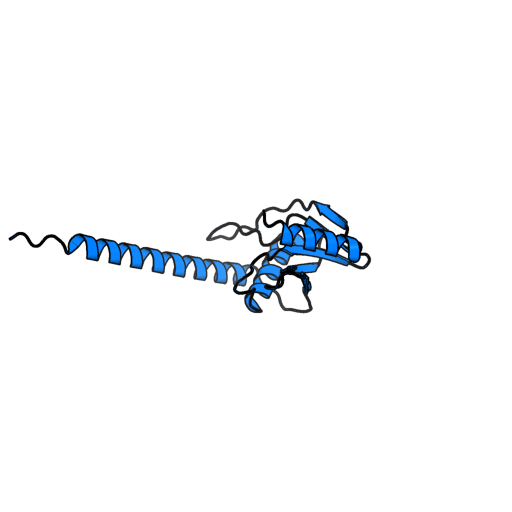 CA 1
ATOM 736 C C . HIS A 1 90 ? -1.559 -6.741 -5.859 1.00 92.12 90 HIS A C 1
ATOM 738 O O . HIS A 1 90 ? -1.405 -7.243 -4.747 1.00 92.12 90 HIS A O 1
ATOM 744 N N . GLY A 1 91 ? -1.700 -5.424 -5.989 1.00 94.12 91 GLY A N 1
ATOM 745 C CA . GLY A 1 91 ? -1.905 -4.556 -4.835 1.00 94.12 91 GLY A CA 1
ATOM 746 C C . GLY A 1 91 ? -3.292 -4.747 -4.212 1.00 94.12 91 GLY A C 1
ATOM 747 O O . GLY A 1 91 ? -4.298 -4.936 -4.899 1.00 94.12 91 GLY A O 1
ATOM 748 N N . GLU A 1 92 ? -3.369 -4.632 -2.888 1.00 95.81 92 GLU A N 1
ATOM 749 C CA . GLU A 1 92 ? -4.637 -4.555 -2.163 1.00 95.81 92 GLU A CA 1
ATOM 750 C C . GLU A 1 92 ? -4.546 -3.507 -1.053 1.00 95.81 92 GLU A C 1
ATOM 752 O O . GLU A 1 92 ? -3.568 -3.447 -0.314 1.00 95.81 92 GLU A O 1
ATOM 757 N N . ILE A 1 93 ? -5.570 -2.672 -0.897 1.00 96.44 93 ILE A N 1
ATOM 758 C CA . ILE A 1 93 ? -5.671 -1.734 0.223 1.00 96.44 93 ILE A CA 1
ATOM 759 C C . ILE A 1 93 ? -6.779 -2.202 1.161 1.00 96.44 93 ILE A C 1
ATOM 761 O O . ILE A 1 93 ? -7.936 -2.348 0.764 1.00 96.44 93 ILE A O 1
ATOM 765 N N . ILE A 1 94 ? -6.426 -2.361 2.436 1.00 95.19 94 ILE A N 1
ATOM 766 C CA . ILE A 1 94 ? -7.334 -2.793 3.497 1.00 95.19 94 ILE A CA 1
ATOM 767 C C . ILE A 1 94 ? -7.684 -1.581 4.353 1.00 95.19 94 ILE A C 1
ATOM 769 O O . ILE A 1 94 ? -6.868 -1.083 5.131 1.00 95.19 94 ILE A O 1
ATOM 773 N N . GLN A 1 95 ? -8.914 -1.099 4.214 1.00 93.56 95 GLN A N 1
ATOM 774 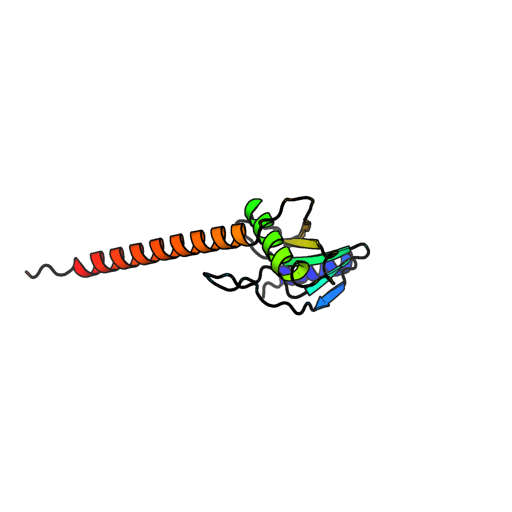C CA . GLN A 1 95 ? -9.463 -0.019 5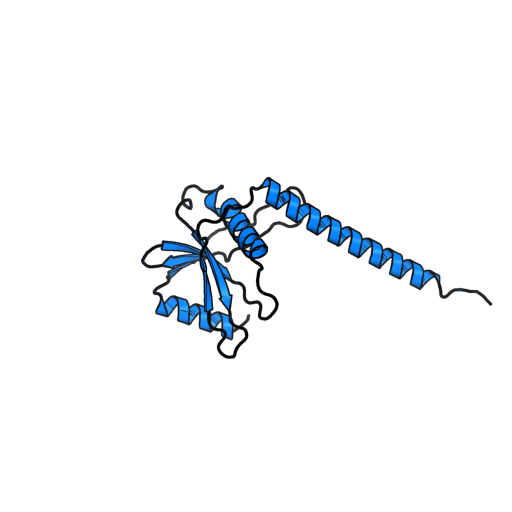.026 1.00 93.56 95 GLN A CA 1
ATOM 775 C C . GLN A 1 95 ? -10.415 -0.559 6.084 1.00 93.56 95 GLN A C 1
ATOM 777 O O . GLN A 1 95 ? -11.019 -1.613 5.930 1.00 93.56 95 GLN A O 1
ATOM 782 N N . PHE A 1 96 ? -10.609 0.224 7.140 1.00 91.50 96 PHE A N 1
ATOM 783 C CA . PHE A 1 96 ? -11.495 -0.133 8.242 1.00 91.50 96 PHE A CA 1
ATOM 784 C C . PHE A 1 96 ? -12.600 0.922 8.387 1.00 91.50 96 PHE A C 1
ATOM 786 O O . PHE A 1 96 ? -12.385 2.127 8.174 1.00 91.50 96 PHE A O 1
ATOM 793 N N . SER A 1 97 ? -13.810 0.491 8.735 1.00 86.12 97 SER A N 1
ATOM 794 C CA . SER A 1 97 ? -14.941 1.382 8.996 1.00 86.12 97 SER A CA 1
ATOM 795 C C . SER A 1 97 ? -14.693 2.286 10.207 1.00 86.12 97 SER A C 1
ATOM 797 O O . SER A 1 97 ? -13.792 2.058 11.016 1.00 86.12 97 SER A O 1
ATOM 799 N N . LYS A 1 98 ? -15.442 3.388 10.296 1.00 80.94 98 LYS A N 1
ATOM 800 C CA . LYS A 1 98 ? -15.387 4.300 11.451 1.00 80.94 98 LYS A CA 1
ATOM 801 C C . LYS A 1 98 ? -16.202 3.792 12.641 1.00 80.94 98 LYS A C 1
ATOM 803 O O . LYS A 1 98 ? -15.947 4.241 13.753 1.00 80.94 98 LYS A O 1
ATOM 808 N N . GLU A 1 99 ? -17.157 2.912 12.372 1.00 77.44 99 GLU A N 1
ATOM 809 C CA . GLU A 1 99 ? -18.152 2.407 13.314 1.00 77.44 99 GLU A CA 1
ATOM 810 C C . GLU A 1 99 ? -17.553 1.412 14.311 1.00 77.44 99 GLU A C 1
ATOM 812 O O . GLU A 1 99 ? -16.431 0.908 14.136 1.00 77.44 99 GLU A O 1
ATOM 817 N N . ASP A 1 100 ? -18.327 1.130 15.358 1.00 65.88 100 ASP A N 1
ATOM 818 C CA . ASP A 1 100 ? -18.022 0.055 16.288 1.00 65.88 100 ASP A CA 1
ATOM 819 C C . ASP A 1 100 ? -17.933 -1.268 15.527 1.00 65.88 100 ASP A C 1
ATOM 821 O O . ASP A 1 100 ? -18.752 -1.589 14.671 1.00 65.88 100 ASP A O 1
ATOM 825 N N . GLY A 1 101 ? -16.854 -2.003 15.781 1.00 70.44 101 GLY A N 1
ATOM 826 C CA . GLY A 1 101 ? -16.535 -3.231 15.058 1.00 70.44 101 GLY A CA 1
ATOM 827 C C . GLY A 1 101 ? -15.544 -3.068 13.906 1.00 70.44 101 GLY A C 1
ATOM 828 O O . GLY A 1 101 ? -14.963 -4.068 13.520 1.00 70.44 101 GLY A O 1
ATOM 829 N N . ARG A 1 102 ? -15.236 -1.851 13.418 1.00 84.19 102 ARG A N 1
ATOM 830 C CA . ARG A 1 102 ? -14.112 -1.606 12.478 1.00 84.19 102 ARG A CA 1
ATOM 831 C C . ARG A 1 102 ? -14.113 -2.530 11.246 1.00 84.19 102 ARG A C 1
ATOM 833 O O . ARG A 1 102 ? -13.049 -2.975 10.829 1.00 84.19 102 ARG A O 1
ATOM 840 N N . SER A 1 103 ? -15.277 -2.795 10.658 1.00 88.00 103 SER A N 1
ATOM 841 C CA . SER A 1 103 ? -15.422 -3.702 9.512 1.00 88.00 103 SER A CA 1
ATOM 842 C C . SER A 1 103 ? -14.459 -3.387 8.361 1.00 88.00 103 SER A C 1
ATOM 844 O O . SER A 1 103 ? -14.158 -2.220 8.077 1.00 88.00 103 SER A O 1
ATOM 846 N N . ILE A 1 104 ? -13.967 -4.439 7.706 1.00 92.94 104 ILE A N 1
ATOM 847 C CA . ILE A 1 104 ? -12.987 -4.332 6.625 1.00 92.94 104 ILE A CA 1
ATOM 848 C C . ILE A 1 104 ? -13.658 -3.959 5.305 1.00 92.94 104 ILE A C 1
ATOM 850 O O . ILE A 1 104 ? -14.695 -4.495 4.920 1.00 92.94 104 ILE A O 1
ATOM 854 N N . ARG A 1 105 ? -13.017 -3.033 4.594 1.00 92.56 105 ARG A N 1
ATOM 855 C CA . ARG A 1 105 ? -13.267 -2.724 3.193 1.00 92.56 105 ARG A CA 1
ATOM 856 C C . ARG A 1 105 ? -11.995 -2.996 2.409 1.00 92.56 105 ARG A C 1
ATOM 858 O O . ARG A 1 105 ? -10.975 -2.349 2.646 1.00 92.56 105 ARG A O 1
ATOM 865 N N . ILE A 1 106 ? -12.114 -3.883 1.436 1.00 94.56 106 ILE A N 1
ATOM 866 C CA . ILE A 1 106 ? -11.066 -4.176 0.471 1.00 94.56 106 ILE A CA 1
ATOM 867 C C . ILE A 1 106 ? -11.187 -3.248 -0.730 1.00 94.56 106 ILE A C 1
ATOM 869 O O . ILE A 1 106 ? -12.283 -2.992 -1.233 1.00 94.56 106 ILE A O 1
ATOM 873 N N . ILE A 1 107 ? -10.050 -2.730 -1.176 1.00 95.44 107 ILE A N 1
ATOM 874 C CA . ILE A 1 107 ? -9.909 -2.027 -2.446 1.00 95.44 107 ILE A CA 1
ATOM 875 C C . ILE A 1 107 ? -8.837 -2.788 -3.235 1.00 95.44 107 ILE A C 1
ATOM 877 O O . ILE A 1 107 ? -7.669 -2.714 -2.847 1.00 95.44 107 ILE A O 1
ATOM 881 N N . PRO A 1 108 ? -9.209 -3.534 -4.288 1.00 95.31 108 PRO A N 1
ATOM 882 C CA . PRO A 1 108 ? -8.241 -4.207 -5.143 1.00 95.31 108 PRO A CA 1
ATOM 883 C C . PRO A 1 108 ? -7.564 -3.214 -6.095 1.00 95.31 108 PRO A C 1
ATOM 885 O O . PRO A 1 108 ? -8.117 -2.154 -6.411 1.00 95.31 108 PRO A O 1
ATOM 888 N N . GLU A 1 109 ? -6.379 -3.571 -6.577 1.00 93.81 109 GLU A N 1
ATOM 889 C CA . GLU A 1 109 ? -5.777 -2.937 -7.746 1.00 93.81 109 GLU A CA 1
ATOM 890 C C . GLU A 1 109 ? -6.536 -3.373 -9.011 1.00 93.81 109 GLU A C 1
ATOM 892 O O . GLU A 1 109 ? -6.287 -4.441 -9.561 1.00 93.81 109 GLU A O 1
ATOM 897 N N . ASP A 1 110 ? -7.495 -2.559 -9.454 1.00 86.56 110 ASP A N 1
ATOM 898 C CA . ASP A 1 110 ? -8.376 -2.891 -10.581 1.00 86.56 110 ASP A CA 1
ATOM 899 C C . ASP A 1 110 ? -8.171 -1.938 -11.766 1.00 86.56 110 ASP A C 1
ATOM 901 O O . ASP A 1 110 ? -8.606 -0.782 -11.735 1.00 86.56 110 ASP A O 1
ATOM 905 N N . GLY A 1 111 ? -7.461 -2.419 -12.795 1.00 83.75 111 GLY A N 1
ATOM 906 C CA . GLY A 1 111 ? -7.383 -1.818 -14.136 1.00 83.75 111 GLY A CA 1
ATOM 907 C C . GLY A 1 111 ? -6.886 -0.369 -14.215 1.00 83.75 111 GLY A C 1
ATOM 908 O O . GLY A 1 111 ? -6.994 0.273 -15.262 1.00 83.75 111 GLY A O 1
ATOM 909 N N . MET A 1 112 ? -6.375 0.193 -13.121 1.00 91.88 112 MET A N 1
ATOM 910 C CA . MET A 1 112 ? -6.019 1.601 -13.059 1.00 91.88 112 MET A CA 1
ATOM 911 C C . MET A 1 112 ? -4.610 1.840 -13.592 1.00 91.88 112 MET A C 1
ATOM 913 O O . MET A 1 112 ? -3.664 1.145 -13.231 1.00 91.88 112 MET A O 1
ATOM 917 N N . ARG A 1 113 ? -4.441 2.892 -14.400 1.00 94.75 113 ARG A N 1
ATOM 918 C CA . ARG A 1 113 ? -3.105 3.341 -14.800 1.00 94.75 113 ARG A CA 1
ATOM 919 C C . ARG A 1 113 ? -2.321 3.740 -13.553 1.00 94.75 113 ARG A C 1
ATOM 921 O O . ARG A 1 113 ? -2.717 4.673 -12.857 1.00 94.75 113 ARG A O 1
ATOM 928 N N . LEU A 1 114 ? -1.189 3.099 -13.306 1.00 96.12 114 LEU A N 1
ATOM 929 C CA . LEU A 1 114 ? -0.280 3.480 -12.228 1.00 96.12 114 LEU A CA 1
ATOM 930 C C . LEU A 1 114 ? 0.563 4.697 -12.629 1.00 96.12 114 LEU A C 1
ATOM 932 O O . LEU A 1 114 ? 0.659 5.052 -13.807 1.00 96.12 114 LEU A O 1
ATOM 936 N N . PHE A 1 115 ? 1.093 5.403 -11.638 1.00 97.12 115 PHE A N 1
ATOM 937 C CA . PHE A 1 115 ? 2.097 6.433 -11.863 1.00 97.12 115 PHE A CA 1
ATOM 938 C C . PHE A 1 115 ? 3.423 5.774 -12.243 1.00 97.12 115 PHE A C 1
ATOM 940 O O . PHE A 1 115 ? 3.813 4.750 -11.678 1.00 97.12 115 PHE A O 1
ATOM 947 N N . SER A 1 116 ? 4.118 6.378 -13.197 1.00 96.12 116 SER A N 1
ATOM 948 C CA . SER A 1 116 ? 5.531 6.113 -13.464 1.00 96.12 116 SER A CA 1
ATOM 949 C C . SER A 1 116 ? 6.395 6.504 -12.263 1.00 96.12 116 SER A C 1
ATOM 951 O O . SER A 1 116 ? 5.955 7.237 -11.371 1.00 96.12 116 SER A O 1
ATOM 953 N N . TYR A 1 117 ? 7.629 6.008 -12.234 1.00 93.88 117 TYR A N 1
ATOM 954 C CA . TYR A 1 117 ? 8.571 6.341 -11.172 1.00 93.88 117 TYR A CA 1
ATOM 955 C C . TYR A 1 117 ? 8.861 7.853 -11.144 1.00 93.88 117 TYR A C 1
ATOM 957 O O . TYR A 1 117 ? 8.880 8.463 -10.078 1.00 93.88 117 TYR A O 1
ATOM 965 N N . GLU A 1 118 ? 8.970 8.482 -12.315 1.00 94.88 118 GLU A N 1
ATOM 966 C CA . GLU A 1 118 ? 9.202 9.918 -12.488 1.00 94.88 118 GLU A CA 1
ATOM 967 C C . GLU A 1 118 ? 8.008 10.754 -12.008 1.00 94.88 118 GLU A C 1
ATOM 969 O O . GLU A 1 118 ? 8.186 11.779 -11.349 1.00 94.88 118 GLU A O 1
ATOM 974 N N . GLU A 1 119 ? 6.774 10.312 -12.288 1.00 96.50 119 GLU A N 1
ATOM 975 C CA . GLU A 1 119 ? 5.565 10.955 -11.756 1.00 96.50 119 GLU A CA 1
ATOM 976 C C . GLU A 1 119 ? 5.539 10.884 -10.220 1.00 96.50 119 GLU A C 1
ATOM 978 O O . GLU A 1 119 ? 5.234 11.884 -9.564 1.00 96.50 119 GLU A O 1
ATOM 983 N N . LEU A 1 120 ? 5.902 9.736 -9.632 1.00 95.12 120 LEU A N 1
ATOM 984 C CA . LEU A 1 120 ? 5.999 9.581 -8.176 1.00 95.12 120 LEU A CA 1
ATOM 985 C C . LEU A 1 120 ? 7.071 10.495 -7.579 1.00 95.12 120 LEU A C 1
ATOM 987 O O . LEU A 1 120 ? 6.800 11.207 -6.610 1.00 95.12 120 LEU A O 1
ATOM 991 N N . GLU A 1 121 ? 8.262 10.517 -8.172 1.00 93.56 121 GLU A N 1
ATOM 992 C CA . GLU A 1 121 ? 9.369 11.368 -7.744 1.00 93.56 121 GLU A CA 1
ATOM 993 C C . GLU A 1 121 ? 8.992 12.854 -7.801 1.00 93.56 121 GLU A C 1
ATOM 995 O O . GLU A 1 121 ? 9.219 13.610 -6.847 1.00 93.56 121 GLU A O 1
ATOM 1000 N N . PHE A 1 122 ? 8.320 13.269 -8.875 1.00 94.44 122 PHE A N 1
ATOM 1001 C CA . PHE A 1 122 ? 7.796 14.620 -8.997 1.00 94.44 122 PHE A CA 1
ATOM 1002 C C . PHE A 1 122 ? 6.791 14.936 -7.879 1.00 94.44 122 PHE A C 1
ATOM 1004 O O . PHE A 1 122 ? 6.951 15.936 -7.179 1.00 94.44 122 PHE A O 1
ATOM 1011 N N . MET A 1 123 ? 5.798 14.074 -7.633 1.00 94.31 123 MET A N 1
ATOM 1012 C CA . MET A 1 123 ? 4.799 14.287 -6.573 1.00 94.31 123 MET A CA 1
ATOM 1013 C C . MET A 1 123 ? 5.428 14.389 -5.173 1.00 94.31 123 MET A C 1
ATOM 1015 O O . MET A 1 123 ? 5.023 15.229 -4.357 1.00 94.31 123 MET A O 1
ATOM 1019 N N . ILE A 1 124 ? 6.433 13.557 -4.892 1.00 92.25 124 ILE A N 1
ATOM 1020 C CA . ILE A 1 124 ? 7.162 13.558 -3.619 1.00 92.25 124 ILE A CA 1
ATOM 1021 C C . ILE A 1 124 ? 7.967 14.849 -3.471 1.00 92.25 124 ILE A C 1
ATOM 1023 O O . ILE A 1 124 ? 7.855 15.514 -2.439 1.00 92.25 124 ILE A O 1
ATOM 1027 N N . SER A 1 125 ? 8.713 15.251 -4.504 1.00 91.62 125 SER A N 1
ATOM 1028 C CA . SER A 1 125 ? 9.514 16.481 -4.474 1.00 91.62 125 SER A CA 1
ATOM 1029 C C . SER A 1 125 ? 8.649 17.733 -4.288 1.00 91.62 125 SER A C 1
ATOM 1031 O O . SER A 1 125 ? 8.991 18.591 -3.474 1.00 91.62 125 SER A O 1
ATOM 1033 N N . GLN A 1 126 ? 7.483 17.809 -4.945 1.00 92.69 126 GLN A N 1
ATOM 1034 C CA . GLN A 1 126 ? 6.533 18.910 -4.748 1.00 92.69 126 GLN A CA 1
ATOM 1035 C C . GLN A 1 126 ? 6.021 18.958 -3.307 1.00 92.69 126 GLN A C 1
ATOM 1037 O O . GLN A 1 126 ? 5.970 20.028 -2.700 1.00 92.69 126 GLN A O 1
ATOM 1042 N N . THR A 1 127 ? 5.687 17.800 -2.731 1.00 90.50 127 THR A N 1
ATOM 1043 C CA . THR A 1 127 ? 5.230 17.726 -1.338 1.00 90.50 127 THR A CA 1
ATOM 1044 C C . THR A 1 127 ? 6.318 18.198 -0.375 1.00 90.50 127 THR A C 1
ATOM 1046 O O . THR A 1 127 ? 6.041 19.014 0.500 1.00 90.50 127 THR A O 1
ATOM 1049 N N . GLN A 1 128 ? 7.561 17.747 -0.555 1.00 88.44 128 GLN A N 1
ATOM 1050 C CA . GLN A 1 128 ? 8.687 18.161 0.286 1.00 88.44 128 GLN A CA 1
ATOM 1051 C C . GLN A 1 128 ? 8.980 19.658 0.165 1.00 88.44 128 GLN A C 1
ATOM 1053 O O . GLN A 1 128 ? 9.180 20.323 1.179 1.00 88.44 128 GLN A O 1
ATOM 1058 N N . ARG A 1 129 ? 8.937 20.206 -1.054 1.00 90.62 129 ARG A N 1
ATOM 1059 C CA . ARG A 1 129 ? 9.117 21.642 -1.286 1.00 90.62 129 ARG A CA 1
ATOM 1060 C C . ARG A 1 129 ? 8.059 22.465 -0.554 1.00 90.62 129 ARG A C 1
ATOM 1062 O O . ARG A 1 129 ? 8.416 23.357 0.203 1.00 90.62 129 ARG A O 1
ATOM 1069 N N . MET A 1 130 ? 6.779 22.109 -0.695 1.00 91.69 130 MET A N 1
ATOM 1070 C CA . MET A 1 130 ? 5.699 22.795 0.025 1.00 91.69 130 MET A CA 1
ATOM 1071 C C . MET A 1 130 ? 5.880 22.719 1.546 1.00 91.69 130 MET A C 1
ATOM 1073 O O . MET A 1 130 ? 5.632 23.694 2.251 1.00 91.69 130 MET A O 1
ATOM 1077 N N . TRP A 1 131 ? 6.320 21.572 2.069 1.00 89.56 131 TRP A N 1
ATOM 1078 C CA . TRP A 1 131 ? 6.620 21.426 3.494 1.00 89.56 131 TRP A CA 1
ATOM 1079 C C . TRP A 1 131 ? 7.768 22.332 3.938 1.00 89.56 131 TRP A C 1
ATOM 1081 O O . TRP A 1 131 ? 7.664 22.978 4.981 1.00 89.56 131 TRP A O 1
ATOM 1091 N N . PHE A 1 132 ? 8.842 22.396 3.152 1.00 89.94 132 PHE A N 1
ATOM 1092 C CA . PHE A 1 132 ? 9.978 23.268 3.418 1.00 89.94 132 PHE A CA 1
ATOM 1093 C C . PHE A 1 132 ? 9.573 24.747 3.425 1.00 89.94 132 PHE A C 1
ATOM 1095 O O . PHE A 1 132 ? 9.927 25.466 4.362 1.00 89.94 132 PHE A O 1
ATOM 1102 N N . ASP A 1 133 ? 8.780 25.176 2.443 1.00 91.81 133 ASP A N 1
ATOM 1103 C CA . ASP A 1 133 ? 8.274 26.548 2.344 1.00 91.81 133 ASP A CA 1
ATOM 1104 C C . ASP A 1 133 ? 7.427 26.898 3.584 1.00 91.81 133 ASP A C 1
ATOM 1106 O O . ASP A 1 133 ? 7.710 27.872 4.282 1.00 91.81 133 ASP A O 1
ATOM 1110 N N . VAL A 1 134 ? 6.479 26.027 3.965 1.00 93.25 134 VAL A N 1
ATOM 1111 C CA . VAL A 1 134 ? 5.633 26.220 5.160 1.00 93.25 134 VAL A CA 1
ATOM 1112 C C . VAL A 1 134 ? 6.455 26.290 6.452 1.00 93.25 134 VAL A C 1
ATOM 1114 O O . VAL A 1 134 ? 6.146 27.088 7.341 1.00 93.25 134 VAL A O 1
ATOM 1117 N N . LEU A 1 135 ? 7.482 25.450 6.605 1.00 90.88 135 LEU A N 1
ATOM 1118 C CA . LEU A 1 135 ? 8.346 25.475 7.789 1.00 90.88 135 LEU A CA 1
ATOM 1119 C C . LEU A 1 135 ? 9.207 26.741 7.836 1.00 90.88 135 LEU A C 1
ATOM 1121 O O . LEU A 1 135 ? 9.370 27.327 8.910 1.00 90.88 135 LEU A O 1
ATOM 1125 N N . THR A 1 136 ? 9.709 27.181 6.683 1.00 92.19 136 THR A N 1
ATOM 1126 C CA . THR A 1 136 ? 10.518 28.396 6.553 1.00 92.19 136 THR A CA 1
ATOM 1127 C C . THR A 1 136 ? 9.695 29.632 6.899 1.00 92.19 136 THR A C 1
ATOM 1129 O O . THR A 1 136 ? 10.126 30.439 7.726 1.00 92.19 136 THR A O 1
ATOM 1132 N N . ASP A 1 137 ? 8.477 29.740 6.367 1.00 90.94 137 ASP A N 1
ATOM 1133 C CA . ASP A 1 137 ? 7.562 30.846 6.656 1.00 90.94 137 ASP A CA 1
ATOM 1134 C C . ASP A 1 137 ? 7.208 30.909 8.146 1.00 90.94 137 ASP A C 1
ATOM 1136 O O . ASP A 1 137 ? 7.307 31.969 8.771 1.00 90.94 137 ASP A O 1
ATOM 1140 N N . ARG A 1 138 ? 6.897 29.760 8.765 1.00 89.06 138 ARG A N 1
ATOM 1141 C CA . ARG A 1 138 ? 6.629 29.676 10.213 1.00 89.06 138 ARG A CA 1
ATOM 1142 C C . ARG A 1 138 ? 7.828 30.111 11.055 1.00 89.06 138 ARG A C 1
ATOM 1144 O O . ARG A 1 138 ? 7.658 30.773 12.084 1.00 89.06 138 ARG A O 1
ATOM 1151 N N . GLN A 1 139 ? 9.044 29.757 10.640 1.00 89.25 139 GLN A N 1
ATOM 1152 C CA . GLN A 1 139 ? 10.260 30.167 11.337 1.00 89.25 139 GLN A CA 1
ATOM 1153 C C . GLN A 1 139 ? 10.499 31.678 11.210 1.00 89.25 139 GLN A C 1
ATOM 1155 O O . GLN A 1 139 ? 10.837 32.330 12.202 1.00 89.25 139 GLN A O 1
ATOM 1160 N N . GLN A 1 140 ? 10.299 32.249 10.019 1.00 85.94 140 GLN A N 1
ATOM 1161 C CA . GLN A 1 140 ? 10.408 33.691 9.795 1.00 85.94 140 GLN A CA 1
ATOM 1162 C C . GLN A 1 140 ? 9.363 34.469 10.599 1.00 85.94 140 GLN A C 1
ATOM 1164 O O . GLN A 1 140 ? 9.702 35.472 11.228 1.00 85.94 140 GLN A O 1
ATOM 1169 N N . GLU A 1 141 ? 8.118 33.994 10.643 1.00 86.31 141 GLU A N 1
ATOM 1170 C CA . GLU A 1 141 ? 7.053 34.613 11.431 1.00 86.31 141 GLU A CA 1
ATOM 1171 C C . GLU A 1 141 ? 7.371 34.586 12.932 1.00 86.31 141 GLU A C 1
ATOM 1173 O O . GLU A 1 141 ? 7.250 35.606 13.613 1.00 86.31 141 GLU A O 1
ATOM 1178 N N . THR A 1 142 ? 7.866 33.454 13.440 1.00 82.06 142 THR A N 1
ATOM 1179 C CA . THR A 1 142 ? 8.287 33.325 14.843 1.00 82.06 142 THR A CA 1
ATOM 1180 C C . THR A 1 142 ? 9.418 34.302 15.179 1.00 82.06 142 THR A C 1
ATOM 1182 O O . THR A 1 142 ? 9.360 34.979 16.205 1.00 82.06 142 THR A O 1
ATOM 1185 N N . ARG A 1 143 ? 10.417 34.446 14.293 1.00 76.00 143 ARG A N 1
ATOM 1186 C CA . ARG A 1 143 ? 11.510 35.422 14.458 1.00 76.00 143 ARG A CA 1
ATOM 1187 C C . ARG A 1 143 ? 11.011 36.869 14.433 1.00 76.00 143 ARG A C 1
ATOM 1189 O O . ARG A 1 143 ? 11.438 37.660 15.267 1.00 76.00 143 ARG A O 1
ATOM 1196 N N . ARG A 1 144 ? 10.085 37.212 13.527 1.00 75.94 144 ARG A N 1
ATOM 1197 C CA . ARG A 1 144 ? 9.466 38.552 13.470 1.00 75.94 144 ARG A CA 1
ATOM 1198 C C . ARG A 1 144 ? 8.718 38.883 14.761 1.00 75.94 144 ARG A C 1
ATOM 1200 O O . ARG A 1 144 ? 8.860 39.988 15.270 1.00 75.94 144 ARG A O 1
ATOM 1207 N N . ARG A 1 145 ? 7.969 37.924 15.317 1.00 74.44 145 ARG A N 1
ATOM 1208 C CA . ARG A 1 145 ? 7.256 38.099 16.594 1.00 74.44 145 ARG A CA 1
ATOM 1209 C C . ARG A 1 145 ? 8.214 38.245 17.782 1.00 74.44 145 ARG A C 1
ATOM 1211 O O . ARG A 1 145 ? 7.975 39.091 18.634 1.00 74.44 145 ARG A O 1
ATOM 1218 N N . ALA A 1 146 ? 9.313 37.488 17.813 1.00 68.62 146 ALA A N 1
ATOM 1219 C CA . ALA A 1 146 ? 10.323 37.579 18.872 1.00 68.62 146 ALA A CA 1
ATOM 1220 C C . ALA A 1 146 ? 11.126 38.898 18.846 1.00 68.62 146 ALA A C 1
ATOM 1222 O O . ALA A 1 146 ? 11.541 39.381 19.894 1.00 68.62 146 ALA A O 1
ATOM 1223 N N . GLY A 1 147 ? 11.319 39.504 17.669 1.00 60.09 147 GLY A N 1
ATOM 1224 C CA . GLY A 1 147 ? 11.973 40.811 17.526 1.00 60.09 147 GLY A CA 1
ATOM 1225 C C . GLY A 1 147 ? 11.085 42.024 17.844 1.00 60.09 147 GLY A C 1
ATOM 1226 O O . GLY A 1 147 ? 11.587 43.143 17.852 1.00 60.09 147 GLY A O 1
ATOM 1227 N N . GLY A 1 148 ? 9.781 41.829 18.088 1.00 57.16 148 GLY A N 1
ATOM 1228 C CA . GLY A 1 148 ? 8.804 42.908 18.305 1.00 57.16 148 GLY A CA 1
ATOM 1229 C C . GLY A 1 148 ? 8.621 43.366 19.759 1.00 57.16 148 GLY A C 1
ATOM 1230 O O . GLY A 1 148 ? 7.972 44.380 19.993 1.00 57.16 148 GLY A O 1
ATOM 1231 N N . THR A 1 149 ? 9.184 42.662 20.746 1.00 53.16 149 THR A N 1
ATOM 1232 C CA . THR A 1 149 ? 9.039 42.970 22.188 1.00 53.16 149 THR A CA 1
ATOM 1233 C C . THR A 1 149 ? 10.279 43.635 22.787 1.00 53.16 149 THR A C 1
ATOM 1235 O O . THR A 1 149 ? 10.760 43.241 23.845 1.00 53.16 149 THR A O 1
ATOM 1238 N N . GLY A 1 150 ? 10.810 44.650 22.108 1.00 53.50 150 GLY A N 1
ATOM 1239 C CA . GLY A 1 150 ? 11.994 45.383 22.556 1.00 53.50 150 GLY A CA 1
ATOM 1240 C C . GLY A 1 150 ? 12.004 46.838 22.109 1.00 53.50 150 GLY A C 1
ATOM 1241 O O . GLY A 1 150 ? 13.012 47.301 21.587 1.00 53.50 150 GLY A O 1
ATOM 1242 N N . SER A 1 151 ? 10.893 47.560 22.287 1.00 48.94 151 SER A N 1
ATOM 1243 C CA . SER A 1 151 ? 10.959 49.023 22.327 1.00 48.94 151 SER A CA 1
ATOM 1244 C C . SER A 1 151 ? 11.505 49.403 23.701 1.00 48.94 151 SER A C 1
ATOM 1246 O O . SER A 1 151 ? 10.787 49.322 24.695 1.00 48.94 151 SER A O 1
ATOM 1248 N N . LEU A 1 152 ? 12.797 49.733 23.751 1.00 52.84 152 LEU A N 1
ATOM 1249 C CA . LEU A 1 152 ? 13.423 50.379 24.902 1.00 52.84 152 LEU A CA 1
ATOM 1250 C C . LEU A 1 152 ? 12.693 51.709 25.139 1.00 52.84 152 LEU A C 1
ATOM 1252 O O . LEU A 1 152 ? 12.706 52.578 24.266 1.00 52.84 152 LEU A O 1
ATOM 1256 N N . ILE A 1 153 ? 12.008 51.809 26.279 1.00 46.84 153 ILE A N 1
ATOM 1257 C CA . ILE A 1 153 ? 11.646 53.084 26.909 1.00 46.84 153 ILE A CA 1
ATOM 1258 C C . ILE A 1 153 ? 12.816 53.469 27.808 1.00 46.84 153 ILE A C 1
ATOM 1260 O O . ILE A 1 153 ? 13.331 52.550 28.489 1.00 46.84 153 ILE A O 1
#

Sequence (153 aa):
MNLPVARQLYDYCAQHKVNALELEGWPISFSVGPKLQAWSPALFVYPDRITIPFVDPRKGKRLTREGIRFIFSIQFHAVRVNNPDYDEVHGEIIQFSKEDGRSIRIIPEDGMRLFSYEELEFMISQTQRMWFDVLTDRQQETRRRAGGTGSLI

Secondary structure (DSSP, 8-state):
--HHHHHHHHHHHHHHTPEEEE---PPB--SSS--B--S-SEEEE-SS-EEEEEEE--SSSPPPHHHHHHHHHHHIIIIITT-GGGTTPEEEEEEE-SSTT--EEEEE--SPPPPPHHHHHHHHHHHHHHHHHHHHHHHHHHHHHHTTS----

pLDDT: mean 87.98, std 10.2, range [46.84, 97.38]

Foldseek 3Di:
DPVLLVVQVVVVCVVQVWDKDFADFDFPDAPDDDGDDQFDRIWTDGPVAIETEREDADLPDDQDPVSVLLSQLRCCVRPCVVDVVCVRYWYKYWAFYNDPSRHTDIDTPPPDDHDDPVRSNVVRVVVVVVVVVVVVVVVVVVVVVVVPPDPDD